Protein 2BZY (pdb70)

Organism: Homo sapiens (NCBI:txid9606)

Solvent-accessible surface area: 8363 Å² total

Foldseek 3Di:
DDDDDDPDDDDPDDDDPQAADDDVPFDWAFDADDPPAWTWTAGDPDIHIDGCVRDDDDDPPD/DDDDDDPDDDDPDDDDPQADDDDVPQDWDFDADDPVQWTWTDGDPDIHIDHPVSDDDDDPVD

B-factor: mean 57.35, std 14.41, range [32.55, 112.84]

InterPro domains:
  IPR000980 SH2 domain [PF00017] (14-88)
  IPR000980 SH2 domain [PS50001] (14-102)
  IPR000980 SH2 domain [SM00252] (12-94)
  IPR001452 SH3 domain [PF00018] (130-175)
  IPR001452 SH3 domain [PF07653] (239-293)
  IPR001452 SH3 domain [PR00452] (126-136)
  IPR001452 SH3 domain [PR00452] (140-155)
  IPR001452 SH3 domain [PR00452] (157-166)
  IPR001452 SH3 domain [PR00452] (169-181)
  IPR001452 SH3 domain [PS50002] (123-183)
  IPR001452 SH3 domain [PS50002] (235-296)
  IPR001452 SH3 domain [SM00326] (126-182)
  IPR001452 SH3 domain [SM00326] (238-295)
  IPR035457 CRK, N-terminal SH3 domain [cd11758] (126-180)
  IPR035458 CRK, C-terminal SH3 domain [cd11759] (237-293)
  IPR036028 SH3-like domain superfamily [SSF50044] (122-208)
  IPR036028 SH3-like domain superfamily [SSF50044] (222-300)
  IPR036860 SH2 domain superfamily [G3DSA:3.30.505.10] (1-113)
  IPR036860 SH2 domain superfamily [SSF55550] (12-178)
  IPR051184 Tyrosine-phosphorylated adapter molecule [PTHR19969] (7-301)

Structure (mmCIF, N/CA/C/O backbone):
data_2BZY
#
_entry.id   2BZY
#
_cell.length_a   71.317
_cell.length_b   71.317
_cell.length_c   146.428
_cell.angle_alpha   90.00
_cell.angle_beta   90.00
_cell.angle_gamma   120.00
#
_symmetry.space_group_name_H-M   'P 61 2 2'
#
loop_
_atom_site.group_PDB
_atom_site.id
_atom_site.type_symbol
_atom_site.label_atom_id
_atom_site.label_alt_id
_atom_site.label_comp_id
_atom_site.label_asym_id
_atom_site.label_entity_id
_atom_site.label_seq_id
_atom_site.pdbx_PDB_ins_code
_atom_site.Cartn_x
_atom_site.Cartn_y
_atom_site.Cartn_z
_atom_site.occupancy
_atom_site.B_iso_or_equiv
_atom_site.auth_seq_id
_atom_site.auth_comp_id
_atom_site.auth_asym_id
_atom_site.auth_atom_id
_atom_site.pdbx_PDB_model_num
ATOM 1 N N . PRO A 1 1 ? 39.171 40.801 4.525 1.00 72.39 1 PRO A N 1
ATOM 2 C CA . PRO A 1 1 ? 39.793 39.884 3.565 1.00 71.10 1 PRO A CA 1
ATOM 3 C C . PRO A 1 1 ? 39.409 40.086 2.117 1.00 67.85 1 PRO A C 1
ATOM 4 O O . PRO A 1 1 ? 40.239 39.929 1.229 1.00 70.65 1 PRO A O 1
ATOM 8 N N . VAL A 1 2 ? 38.167 40.450 1.853 1.00 64.36 2 VAL A N 1
ATOM 9 C CA . VAL A 1 2 ? 37.741 40.624 0.465 1.00 58.81 2 VAL A CA 1
ATOM 10 C C . VAL A 1 2 ? 36.834 41.811 0.244 1.00 56.80 2 VAL A C 1
ATOM 11 O O . VAL A 1 2 ? 36.542 42.560 1.147 1.00 58.12 2 VAL A O 1
ATOM 15 N N . PHE A 1 3 ? 36.424 41.989 -0.998 1.00 56.67 3 PHE A N 1
ATOM 16 C CA . PHE A 1 3 ? 35.496 43.035 -1.354 1.00 55.55 3 PHE A CA 1
ATOM 17 C C . PHE A 1 3 ? 34.319 42.271 -1.865 1.00 54.28 3 PHE A C 1
ATOM 18 O O . PHE A 1 3 ? 34.477 41.301 -2.606 1.00 54.34 3 PHE A O 1
ATOM 26 N N . ALA A 1 4 ? 33.130 42.669 -1.460 1.00 53.26 4 ALA A N 1
ATOM 27 C CA . ALA A 1 4 ? 31.954 41.977 -1.948 1.00 55.74 4 ALA A CA 1
ATOM 28 C C . ALA A 1 4 ? 30.956 43.040 -2.343 1.00 55.78 4 ALA A C 1
ATOM 29 O O . ALA A 1 4 ? 31.103 44.210 -1.971 1.00 57.49 4 ALA A O 1
ATOM 31 N N . LYS A 1 5 ? 29.958 42.650 -3.120 1.00 53.83 5 LYS A N 1
ATOM 32 C CA . LYS A 1 5 ? 28.985 43.626 -3.527 1.00 57.85 5 LYS A CA 1
ATOM 33 C C . LYS A 1 5 ? 27.675 43.187 -2.957 1.00 56.81 5 LYS A C 1
ATOM 34 O O . LYS A 1 5 ? 27.357 41.996 -2.958 1.00 53.58 5 LYS A O 1
ATOM 40 N N . ALA A 1 6 ? 26.922 44.149 -2.441 1.00 56.92 6 ALA A N 1
ATOM 41 C CA . ALA A 1 6 ? 25.619 43.845 -1.878 1.00 55.74 6 ALA A CA 1
ATOM 42 C C . ALA A 1 6 ? 24.727 43.321 -3.001 1.00 56.00 6 ALA A C 1
ATOM 43 O O . ALA A 1 6 ? 24.496 43.991 -4.008 1.00 55.39 6 ALA A O 1
ATOM 45 N N . ILE A 1 7 ? 24.241 42.107 -2.835 1.00 55.56 7 ILE A N 1
ATOM 46 C CA . ILE A 1 7 ? 23.372 41.541 -3.837 1.00 58.36 7 ILE A CA 1
ATOM 47 C C . ILE A 1 7 ? 21.946 41.572 -3.285 1.00 61.74 7 ILE A C 1
ATOM 48 O O . ILE A 1 7 ? 20.981 41.207 -3.964 1.00 66.11 7 ILE A O 1
ATOM 53 N N . GLN A 1 8 ? 21.814 42.016 -2.042 1.00 61.74 8 GLN A N 1
ATOM 54 C CA . GLN A 1 8 ? 20.496 42.124 -1.441 1.00 58.91 8 GLN A CA 1
ATOM 55 C C . GLN A 1 8 ? 20.373 43.176 -0.350 1.00 56.94 8 GLN A C 1
ATOM 56 O O . GLN A 1 8 ? 21.150 43.206 0.588 1.00 58.55 8 GLN A O 1
ATOM 62 N N . LYS A 1 9 ? 19.372 44.035 -0.478 1.00 56.26 9 LYS A N 1
ATOM 63 C CA . LYS A 1 9 ? 19.142 45.077 0.509 1.00 55.17 9 LYS A CA 1
ATOM 64 C C . LYS A 1 9 ? 19.019 44.475 1.895 1.00 53.37 9 LYS A C 1
ATOM 65 O O . LYS A 1 9 ? 18.501 43.365 2.081 1.00 50.32 9 LYS A O 1
ATOM 71 N N . ARG A 1 10 ? 19.501 45.199 2.886 1.00 51.16 10 ARG A N 1
ATOM 72 C CA . ARG A 1 10 ? 19.358 44.672 4.215 1.00 49.92 10 ARG A CA 1
ATOM 73 C C . ARG A 1 10 ? 19.193 45.847 5.144 1.00 49.52 10 ARG A C 1
ATOM 74 O O . ARG A 1 10 ? 19.972 46.813 5.106 1.00 47.25 10 ARG A O 1
ATOM 82 N N . VAL A 1 11 ? 18.109 45.762 5.916 1.00 48.85 11 VAL A N 1
ATOM 83 C CA . VAL A 1 11 ? 17.686 46.782 6.870 1.00 49.81 11 VAL A CA 1
ATOM 84 C C . VAL A 1 11 ? 17.941 46.399 8.334 1.00 47.17 11 VAL A C 1
ATOM 85 O O . VAL A 1 11 ? 17.615 45.301 8.759 1.00 49.12 11 VAL A O 1
ATOM 89 N N . PRO A 1 12 ? 18.512 47.320 9.127 1.00 47.89 12 PRO A N 1
ATOM 90 C CA . PRO A 1 12 ? 18.804 47.053 10.545 1.00 49.29 12 PRO A CA 1
ATOM 91 C C . PRO A 1 12 ? 17.590 46.961 11.465 1.00 49.37 12 PRO A C 1
ATOM 92 O O . PRO A 1 12 ? 17.721 47.124 12.673 1.00 52.02 12 PRO A O 1
ATOM 96 N N . CYS A 1 13 ? 16.418 46.695 10.893 1.00 48.37 13 CYS A N 1
ATOM 97 C CA . CYS A 1 13 ? 15.185 46.576 11.674 1.00 47.72 13 CYS A CA 1
ATOM 98 C C . CYS A 1 13 ? 14.651 45.147 11.647 1.00 45.24 13 CYS A C 1
ATOM 99 O O . CYS A 1 13 ? 14.308 44.626 10.596 1.00 45.88 13 CYS A O 1
ATOM 102 N N . ALA A 1 14 ? 14.564 44.519 12.803 1.00 44.56 14 ALA A N 1
ATOM 103 C CA . ALA A 1 14 ? 14.043 43.162 12.905 1.00 43.63 14 ALA A CA 1
ATOM 104 C C . ALA A 1 14 ? 12.575 43.162 13.373 1.00 45.07 14 ALA A C 1
ATOM 105 O O . ALA A 1 14 ? 12.198 43.909 14.262 1.00 47.79 14 ALA A O 1
ATOM 107 N N . TYR A 1 15 ? 11.763 42.292 12.801 1.00 44.00 15 TYR A N 1
ATOM 108 C CA . TYR A 1 15 ? 10.359 42.212 13.142 1.00 44.16 15 TYR A CA 1
ATOM 109 C C . TYR A 1 15 ? 9.981 41.062 14.091 1.00 47.35 15 TYR A C 1
ATOM 110 O O . TYR A 1 15 ? 10.287 39.900 13.848 1.00 43.75 15 TYR A O 1
ATOM 119 N N . ASP A 1 16 ? 9.292 41.411 15.175 1.00 48.32 16 ASP A N 1
ATOM 120 C CA . ASP A 1 16 ? 8.855 40.446 16.159 1.00 47.28 16 ASP A CA 1
ATOM 121 C C . ASP A 1 16 ? 7.417 40.075 15.890 1.00 50.83 16 ASP A C 1
ATOM 122 O O . ASP A 1 16 ? 6.502 40.783 16.284 1.00 49.42 16 ASP A O 1
ATOM 127 N N . LYS A 1 17 ? 7.215 38.953 15.221 1.00 53.09 17 LYS A N 1
ATOM 128 C CA . LYS A 1 17 ? 5.876 38.537 14.907 1.00 54.78 17 LYS A CA 1
ATOM 129 C C . LYS A 1 17 ? 5.037 38.200 16.140 1.00 54.67 17 LYS A C 1
ATOM 130 O O . LYS A 1 17 ? 3.827 38.067 16.018 1.00 58.89 17 LYS A O 1
ATOM 136 N N . THR A 1 18 ? 5.635 38.081 17.323 1.00 50.11 18 THR A N 1
ATOM 137 C CA . THR A 1 18 ? 4.825 37.771 18.501 1.00 50.19 18 THR A CA 1
ATOM 138 C C . THR A 1 18 ? 4.474 38.997 19.324 1.00 52.15 18 THR A C 1
ATOM 139 O O . THR A 1 18 ? 3.719 38.909 20.297 1.00 54.55 18 THR A O 1
ATOM 143 N N . ALA A 1 19 ? 5.012 40.146 18.965 1.00 48.22 19 ALA A N 1
ATOM 144 C CA . ALA A 1 19 ? 4.700 41.336 19.730 1.00 45.98 19 ALA A CA 1
ATOM 145 C C . ALA A 1 19 ? 3.403 41.983 19.307 1.00 44.37 19 ALA A C 1
ATOM 146 O O . ALA A 1 19 ? 3.165 42.159 18.133 1.00 46.64 19 ALA A O 1
ATOM 148 N N . LEU A 1 20 ? 2.573 42.337 20.288 1.00 46.77 20 LEU A N 1
ATOM 149 C CA . LEU A 1 20 ? 1.294 43.025 20.064 1.00 44.23 20 LEU A CA 1
ATOM 150 C C . LEU A 1 20 ? 1.557 44.516 19.841 1.00 43.85 20 LEU A C 1
ATOM 151 O O . LEU A 1 20 ? 2.136 45.171 20.709 1.00 42.80 20 LEU A O 1
ATOM 156 N N . ALA A 1 21 ? 1.136 45.036 18.685 1.00 45.61 21 ALA A N 1
ATOM 157 C CA . ALA A 1 21 ? 1.310 46.456 18.318 1.00 45.39 21 ALA A CA 1
ATOM 158 C C . ALA A 1 21 ? 0.293 47.301 19.052 1.00 47.27 21 ALA A C 1
ATOM 159 O O . ALA A 1 21 ? -0.898 46.987 19.046 1.00 50.78 21 ALA A O 1
ATOM 161 N N . LEU A 1 22 ? 0.749 48.391 19.655 1.00 46.25 22 LEU A N 1
ATOM 162 C CA . LEU A 1 22 ? -0.159 49.237 20.408 1.00 45.76 22 LEU A CA 1
ATOM 163 C C . LEU A 1 22 ? -0.192 50.677 19.992 1.00 45.21 22 LEU A C 1
ATOM 164 O O . LEU A 1 22 ? 0.836 51.279 19.765 1.00 46.37 22 LEU A O 1
ATOM 169 N N . GLU A 1 23 ? -1.383 51.231 19.894 1.00 46.34 23 GLU A N 1
ATOM 170 C CA . GLU A 1 23 ? -1.514 52.645 19.592 1.00 48.39 23 GLU A CA 1
ATOM 171 C C . GLU A 1 23 ? -2.064 53.287 20.878 1.00 48.99 23 GLU A C 1
ATOM 172 O O . GLU A 1 23 ? -2.867 52.677 21.586 1.00 48.44 23 GLU A O 1
ATOM 178 N N . VAL A 1 24 ? -1.626 54.497 21.202 1.00 47.42 24 VAL A N 1
ATOM 179 C CA . VAL A 1 24 ? -2.128 55.128 22.408 1.00 47.94 24 VAL A CA 1
ATOM 180 C C . VAL A 1 24 ? -3.657 55.240 22.376 1.00 49.55 24 VAL A C 1
ATOM 181 O O . VAL A 1 24 ? -4.242 55.790 21.439 1.00 48.52 24 VAL A O 1
ATOM 185 N N . GLY A 1 25 ? -4.303 54.694 23.400 1.00 49.09 25 GLY A N 1
ATOM 186 C CA . GLY A 1 25 ? -5.746 54.739 23.436 1.00 49.31 25 GLY A CA 1
ATOM 187 C C . GLY A 1 25 ? -6.381 53.412 23.088 1.00 51.24 25 GLY A C 1
ATOM 188 O O . GLY A 1 25 ? -7.521 53.178 23.447 1.00 53.72 25 GLY A O 1
ATOM 189 N N . ASP A 1 26 ? -5.661 52.553 22.368 1.00 50.33 26 ASP A N 1
ATOM 190 C CA . ASP A 1 26 ? -6.181 51.232 22.012 1.00 46.34 26 ASP A CA 1
ATOM 191 C C . ASP A 1 26 ? -6.699 50.565 23.288 1.00 46.49 26 ASP A C 1
ATOM 192 O O . ASP A 1 26 ? -6.101 50.708 24.356 1.00 46.70 26 ASP A O 1
ATOM 197 N N . ILE A 1 27 ? -7.847 49.894 23.196 1.00 46.75 27 ILE A N 1
ATOM 198 C CA . ILE A 1 27 ? -8.411 49.160 24.345 1.00 48.57 27 ILE A CA 1
ATOM 199 C C . ILE A 1 27 ? -7.840 47.733 24.315 1.00 44.04 27 ILE A C 1
ATOM 200 O O . ILE A 1 27 ? -8.007 47.013 23.341 1.00 42.20 27 ILE A O 1
ATOM 205 N N . VAL A 1 28 ? -7.196 47.316 25.387 1.00 44.97 28 VAL A N 1
ATOM 206 C CA . VAL A 1 28 ? -6.574 45.997 25.412 1.00 43.98 28 VAL A CA 1
ATOM 207 C C . VAL A 1 28 ? -7.197 44.936 26.298 1.00 47.28 28 VAL A C 1
ATOM 208 O O . VAL A 1 28 ? -7.309 45.098 27.511 1.00 49.38 28 VAL A O 1
ATOM 212 N N . LYS A 1 29 ? -7.560 43.818 25.692 1.00 46.74 29 LYS A N 1
ATOM 213 C CA . LYS A 1 29 ? -8.138 42.731 26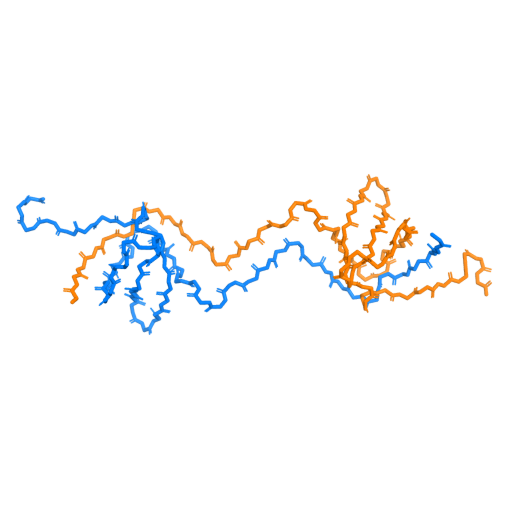.444 1.00 47.99 29 LYS A CA 1
ATOM 214 C C . LYS A 1 29 ? -6.937 41.954 26.911 1.00 45.68 29 LYS A C 1
ATOM 215 O O . LYS A 1 29 ? -6.357 41.203 26.142 1.00 41.63 29 LYS A O 1
ATOM 221 N N . VAL A 1 30 ? -6.514 42.167 28.149 1.00 44.66 30 VAL A N 1
ATOM 222 C CA . VAL A 1 30 ? -5.368 41.409 28.606 1.00 46.58 30 VAL A CA 1
ATOM 223 C C . VAL A 1 30 ? -5.877 40.091 29.143 1.00 48.90 30 VAL A C 1
ATOM 224 O O . VAL A 1 30 ? -6.678 40.001 30.069 1.00 50.84 30 VAL A O 1
ATOM 228 N N . THR A 1 31 ? -5.398 39.062 28.486 1.00 51.59 31 THR A N 1
ATOM 229 C CA . THR A 1 31 ? -5.813 37.722 28.739 1.00 54.23 31 THR A CA 1
ATOM 230 C C . THR A 1 31 ? -4.964 36.930 29.727 1.00 58.03 31 THR A C 1
ATOM 231 O O . THR A 1 31 ? -5.437 35.966 30.335 1.00 60.03 31 THR A O 1
ATOM 235 N N . ARG A 1 32 ? -3.714 37.338 29.896 1.00 62.19 32 ARG A N 1
ATOM 236 C CA . ARG A 1 32 ? -2.815 36.656 30.820 1.00 65.74 32 ARG A CA 1
ATOM 237 C C . ARG A 1 32 ? -1.704 37.627 31.207 1.00 65.94 32 ARG A C 1
ATOM 238 O O . ARG A 1 32 ? -1.274 38.426 30.387 1.00 67.38 32 ARG A O 1
ATOM 246 N N . MET A 1 33 ? -1.262 37.608 32.458 1.00 66.63 33 MET A N 1
ATOM 247 C CA . MET A 1 33 ? -0.180 38.513 32.831 1.00 71.22 33 MET A CA 1
ATOM 248 C C . MET A 1 33 ? 0.924 37.865 33.656 1.00 73.60 33 MET A C 1
ATOM 249 O O . MET A 1 33 ? 0.743 37.659 34.850 1.00 77.47 33 MET A O 1
ATOM 254 N N . ASN A 1 34 ? 2.065 37.547 33.034 1.00 74.30 34 ASN A N 1
ATOM 255 C CA . ASN A 1 34 ? 3.157 36.931 33.789 1.00 75.22 34 ASN A CA 1
ATOM 256 C C . ASN A 1 34 ? 3.864 37.955 34.621 1.00 73.95 34 ASN A C 1
ATOM 257 O O . ASN A 1 34 ? 3.989 39.122 34.236 1.00 68.03 34 ASN A O 1
ATOM 262 N N . ILE A 1 35 ? 4.336 37.478 35.768 1.00 77.41 35 ILE A N 1
ATOM 263 C CA . ILE A 1 35 ? 5.122 38.281 36.689 1.00 80.97 35 ILE A CA 1
ATOM 264 C C . ILE A 1 35 ? 6.521 38.128 36.073 1.00 81.54 35 ILE A C 1
ATOM 265 O O . ILE A 1 35 ? 7.549 38.347 36.721 1.00 81.35 35 ILE A O 1
ATOM 270 N N . ASN A 1 36 ? 6.504 37.732 34.797 1.00 82.79 36 ASN A N 1
ATOM 271 C CA . ASN A 1 36 ? 7.685 37.506 33.973 1.00 83.30 36 ASN A CA 1
ATOM 272 C C . ASN A 1 36 ? 7.663 38.419 32.742 1.00 82.56 36 ASN A C 1
ATOM 273 O O . ASN A 1 36 ? 7.487 37.974 31.603 1.00 82.07 36 ASN A O 1
ATOM 278 N N . GLY A 1 37 ? 7.808 39.710 33.018 1.00 81.05 37 GLY A N 1
ATOM 279 C CA . GLY A 1 37 ? 7.854 40.733 31.994 1.00 79.14 37 G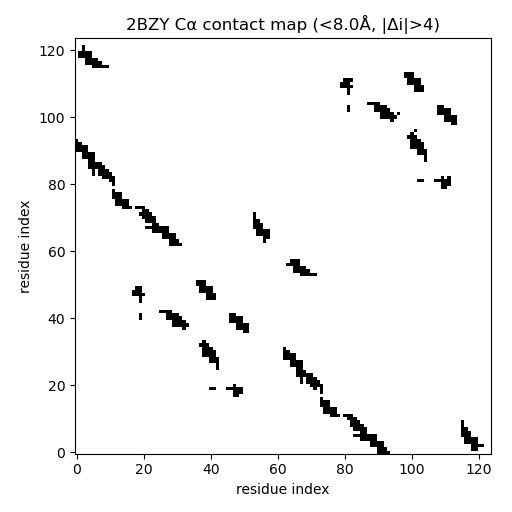LY A CA 1
ATOM 280 C C . GLY A 1 37 ? 6.693 41.038 31.066 1.00 78.21 37 GLY A C 1
ATOM 281 O O . GLY A 1 37 ? 6.029 42.093 31.190 1.00 77.16 37 GLY A O 1
ATOM 282 N N . GLN A 1 38 ? 6.451 40.138 30.115 1.00 72.34 38 GLN A N 1
ATOM 283 C CA . GLN A 1 38 ? 5.402 40.397 29.154 1.00 66.45 38 GLN A CA 1
ATOM 284 C C . GLN A 1 38 ? 4.038 39.799 29.433 1.00 62.68 38 GLN A C 1
ATOM 285 O O . GLN A 1 38 ? 3.901 38.690 29.925 1.00 61.22 38 GLN A O 1
ATOM 291 N N . TRP A 1 39 ? 3.028 40.595 29.121 1.00 57.66 39 TRP A N 1
ATOM 292 C CA . TRP A 1 39 ? 1.651 40.217 29.285 1.00 53.23 39 TRP A CA 1
ATOM 293 C C . TRP A 1 39 ? 1.114 39.897 27.901 1.00 53.05 39 TRP A C 1
ATOM 294 O O . TRP A 1 39 ? 1.625 40.358 26.883 1.00 52.31 39 TRP A O 1
ATOM 305 N N . GLU A 1 40 ? 0.054 39.114 27.891 1.00 50.87 40 GLU A N 1
ATOM 306 C CA . GLU A 1 40 ? -0.586 38.672 26.685 1.00 51.81 40 GLU A CA 1
ATOM 307 C C . GLU A 1 40 ? -1.956 39.312 26.608 1.00 50.39 40 GLU A C 1
ATOM 308 O O . GLU A 1 40 ? -2.703 39.295 27.571 1.00 49.84 40 GLU A O 1
ATOM 314 N N . GLY A 1 41 ? -2.271 39.915 25.473 1.00 49.52 41 GLY A N 1
ATOM 315 C CA . GLY A 1 41 ? -3.565 40.532 25.333 1.00 49.00 41 GLY A CA 1
ATOM 316 C C . GLY A 1 41 ? -3.903 40.651 23.875 1.00 50.74 41 GLY A C 1
ATOM 317 O O . GLY A 1 41 ? -3.196 40.124 23.027 1.00 49.69 41 GLY A O 1
ATOM 318 N N . GLU A 1 42 ? -5.009 41.313 23.575 1.00 54.88 42 GLU A N 1
ATOM 319 C CA . GLU A 1 42 ? -5.383 41.527 22.195 1.00 54.81 42 GLU A CA 1
ATOM 320 C C . GLU A 1 42 ? -6.198 42.784 22.025 1.00 54.00 42 GLU A C 1
ATOM 321 O O . GLU A 1 42 ? -6.890 43.216 22.929 1.00 52.32 42 GLU A O 1
ATOM 327 N N . VAL A 1 43 ? -6.065 43.391 20.859 1.00 56.54 43 VAL A N 1
ATOM 328 C CA . VAL A 1 43 ? -6.831 44.576 20.531 1.00 62.24 43 VAL A CA 1
ATOM 329 C C . VAL A 1 43 ? -7.497 44.210 19.209 1.00 61.76 43 VAL A C 1
ATOM 330 O O . VAL A 1 43 ? -6.834 43.889 18.235 1.00 58.88 43 VAL A O 1
ATOM 334 N N . ASN A 1 44 ? -8.826 44.202 19.215 1.00 67.26 44 ASN A N 1
ATOM 335 C CA . ASN A 1 44 ? -9.611 43.815 18.048 1.00 70.18 44 ASN A CA 1
ATOM 336 C C . ASN A 1 44 ? -9.360 42.356 17.751 1.00 69.64 44 ASN A C 1
ATOM 337 O O . ASN A 1 44 ? -9.544 41.496 18.610 1.00 72.78 44 ASN A O 1
ATOM 342 N N . GLY A 1 45 ? -8.909 42.048 16.553 1.00 65.15 45 GLY A N 1
ATOM 343 C CA . GLY A 1 45 ? -8.692 40.647 16.290 1.00 66.31 45 GLY A CA 1
ATOM 344 C C . GLY A 1 45 ? -7.298 40.147 16.583 1.00 65.13 45 GLY A C 1
ATOM 345 O O . GLY A 1 45 ? -7.076 38.941 16.717 1.00 64.11 45 GLY A O 1
ATOM 346 N N . ARG A 1 46 ? -6.357 41.074 16.709 1.00 62.81 46 ARG A N 1
ATOM 347 C CA . ARG A 1 46 ? -4.970 40.698 16.921 1.00 60.13 46 ARG A CA 1
ATOM 348 C C . ARG A 1 46 ? -4.517 40.499 18.349 1.00 59.31 46 ARG A C 1
ATOM 349 O O . ARG A 1 46 ? -4.734 41.350 19.205 1.00 59.81 46 ARG A O 1
ATOM 357 N N . LYS A 1 47 ? -3.886 39.350 18.582 1.00 58.22 47 LYS A N 1
ATOM 358 C CA . LYS A 1 47 ? -3.386 38.970 19.890 1.00 57.93 47 LYS A CA 1
ATOM 359 C C . LYS A 1 47 ? -1.874 39.077 19.813 1.00 52.33 47 LYS A C 1
ATOM 360 O O . LYS A 1 47 ? -1.342 39.138 18.724 1.00 48.98 47 LYS A O 1
ATOM 366 N N . GLY A 1 48 ? -1.198 39.106 20.965 1.00 48.45 48 GLY A N 1
ATOM 367 C CA . GLY A 1 48 ? 0.256 39.189 21.003 1.00 45.11 48 GLY A CA 1
ATOM 368 C C . GLY A 1 48 ? 0.837 39.398 22.397 1.00 48.44 48 GLY A C 1
ATOM 369 O O . GLY A 1 48 ? 0.120 39.324 23.401 1.00 45.83 48 GLY A O 1
ATOM 370 N N . LEU A 1 49 ? 2.144 39.649 22.468 1.00 47.37 49 LEU A N 1
ATOM 371 C CA . LEU A 1 49 ? 2.802 39.906 23.742 1.00 44.14 49 LEU A CA 1
ATOM 372 C C . LEU A 1 49 ? 3.115 41.375 23.876 1.00 44.05 49 LEU A C 1
ATOM 373 O O . LEU A 1 49 ? 3.303 42.065 22.882 1.00 46.94 49 LEU A O 1
ATOM 378 N N . PHE A 1 50 ? 3.180 41.857 25.109 1.00 42.81 50 PHE A N 1
ATOM 379 C CA . PHE A 1 50 ? 3.506 43.259 25.346 1.00 44.47 50 PHE A CA 1
ATOM 380 C C . PHE A 1 50 ? 3.988 43.541 26.765 1.00 44.96 50 PHE A C 1
ATOM 381 O O . PHE A 1 50 ? 3.781 42.750 27.672 1.00 43.96 50 PHE A O 1
ATOM 389 N N . PRO A 1 51 ? 4.675 44.674 26.957 1.00 45.95 51 PRO A N 1
ATOM 390 C CA . PRO A 1 51 ? 5.210 45.116 28.250 1.00 43.62 51 PRO A CA 1
ATOM 391 C C . PRO A 1 51 ? 4.089 45.790 29.022 1.00 43.53 51 PRO A C 1
ATOM 392 O O . PRO A 1 51 ? 3.452 46.714 28.506 1.00 41.55 51 PRO A O 1
ATOM 396 N N . PHE A 1 52 ? 3.863 45.364 30.260 1.00 44.66 52 PHE A N 1
ATOM 397 C CA . PHE A 1 52 ? 2.783 45.964 31.031 1.00 46.91 52 PHE A CA 1
ATOM 398 C C . PHE A 1 52 ? 2.898 47.465 31.159 1.00 45.98 52 PHE A C 1
ATOM 399 O O . PHE A 1 52 ? 1.893 48.156 31.268 1.00 47.63 52 PHE A O 1
ATOM 407 N N . THR A 1 53 ? 4.122 47.962 31.124 1.00 44.44 53 THR A N 1
ATOM 408 C CA . THR A 1 53 ? 4.366 49.384 31.251 1.00 43.25 53 THR A CA 1
ATOM 409 C C . THR A 1 53 ? 3.657 50.222 30.201 1.00 46.98 53 THR A C 1
ATOM 410 O O . THR A 1 53 ? 3.585 51.452 30.325 1.00 48.76 53 THR A O 1
ATOM 414 N N . HIS A 1 54 ? 3.118 49.584 29.171 1.00 46.29 54 HIS A N 1
ATOM 415 C CA . HIS A 1 54 ? 2.466 50.361 28.139 1.00 48.50 54 HIS A CA 1
ATOM 416 C C . HIS A 1 54 ? 0.980 50.465 28.253 1.00 49.11 54 HIS A C 1
ATOM 417 O O . HIS A 1 54 ? 0.324 51.032 27.375 1.00 48.29 54 HIS A O 1
ATOM 424 N N . VAL A 1 55 ? 0.447 49.928 29.340 1.00 49.57 55 VAL A N 1
ATOM 425 C CA . VAL A 1 55 ? -0.987 49.956 29.560 1.00 50.52 55 VAL A CA 1
ATOM 426 C C . VAL A 1 55 ? -1.388 50.297 30.990 1.00 50.31 55 VAL A C 1
ATOM 427 O O . VAL A 1 55 ? -0.630 50.109 31.935 1.00 47.99 55 VAL A O 1
ATOM 431 N N . LYS A 1 56 ? -2.600 50.800 31.140 1.00 49.69 56 LYS A N 1
ATOM 432 C CA . LYS A 1 56 ? -3.112 51.085 32.460 1.00 51.86 56 LYS A CA 1
ATOM 433 C C . LYS A 1 56 ? -4.392 50.292 32.583 1.00 49.70 56 LYS A C 1
ATOM 434 O O . LYS A 1 56 ? -5.316 50.503 31.815 1.00 48.51 56 LYS A O 1
ATOM 440 N N . ILE A 1 57 ? -4.429 49.358 33.524 1.00 47.35 57 ILE A N 1
ATOM 441 C CA . ILE A 1 57 ? -5.613 48.543 33.752 1.00 47.17 57 ILE A CA 1
ATOM 442 C C . ILE A 1 57 ? -6.699 49.465 34.303 1.00 44.13 57 ILE A C 1
ATOM 443 O O . ILE A 1 57 ? -6.447 50.236 35.210 1.00 45.02 57 ILE A O 1
ATOM 448 N N . PHE A 1 58 ? -7.901 49.416 33.749 1.00 44.69 58 PHE A N 1
ATOM 449 C CA . PHE A 1 58 ? -8.953 50.276 34.258 1.00 43.94 58 PHE A CA 1
ATOM 450 C C . PHE A 1 58 ? -9.294 49.919 35.679 1.00 46.37 58 PHE A C 1
ATOM 451 O O . PHE A 1 58 ? -9.342 48.747 36.057 1.00 45.58 58 PHE A O 1
ATOM 459 N N . ASP A 1 59 ? -9.543 50.958 36.459 1.00 49.27 59 ASP A N 1
ATOM 460 C CA . ASP A 1 59 ? -9.883 50.828 37.862 1.00 51.18 59 ASP A CA 1
ATOM 461 C C . ASP A 1 59 ? -11.358 51.212 38.083 1.00 53.99 59 ASP A C 1
ATOM 462 O O . ASP A 1 59 ? -11.744 52.374 37.937 1.00 54.06 59 ASP A O 1
ATOM 467 N N . PRO A 1 60 ? -12.204 50.227 38.417 1.00 57.07 60 PRO A N 1
ATOM 468 C CA . PRO A 1 60 ? -13.627 50.466 38.669 1.00 60.88 60 PRO A CA 1
ATOM 469 C C . PRO A 1 60 ? -13.792 51.696 39.568 1.00 66.33 60 PRO A C 1
ATOM 470 O O . PRO A 1 60 ? -14.763 52.445 39.456 1.00 66.03 60 PRO A O 1
ATOM 474 N N . GLN A 1 61 ? -12.828 51.887 40.465 1.00 69.87 61 GLN A N 1
ATOM 475 C CA . GLN A 1 61 ? -12.823 53.027 41.372 1.00 75.51 61 GLN A CA 1
ATOM 476 C C . GLN A 1 61 ? -12.201 54.263 40.741 1.00 80.89 61 GLN A C 1
ATOM 477 O O . GLN A 1 61 ? -11.048 54.587 41.024 1.00 81.37 61 GLN A O 1
ATOM 483 N N . ASN A 1 62 ? -12.944 54.939 39.865 1.00 86.46 62 ASN A N 1
ATOM 484 C CA . ASN A 1 62 ? -12.453 56.176 39.257 1.00 90.43 62 ASN A CA 1
ATOM 485 C C . ASN A 1 62 ? -11.476 55.937 38.118 1.00 92.29 62 ASN A C 1
ATOM 486 O O . ASN A 1 62 ? -11.787 56.357 36.982 1.00 94.00 62 ASN A O 1
ATOM 491 N N . PRO A 1 63 ? -10.406 55.354 38.392 1.00 92.25 63 PRO A N 1
ATOM 492 N N . PRO B 1 1 ? -9.302 37.334 32.375 1.00 60.65 1 PRO B N 1
ATOM 493 C CA . PRO B 1 1 ? -9.250 38.542 31.518 1.00 59.71 1 PRO B CA 1
ATOM 494 C C . PRO B 1 1 ? -9.538 39.816 32.269 1.00 58.08 1 PRO B C 1
ATOM 495 O O . PRO B 1 1 ? -10.334 39.837 33.197 1.00 59.60 1 PRO B O 1
ATOM 499 N N . VAL B 1 2 ? -8.871 40.883 31.848 1.00 54.89 2 VAL B N 1
ATOM 500 C CA . VAL B 1 2 ? -9.033 42.187 32.446 1.00 48.37 2 VAL B CA 1
ATOM 501 C C . VAL B 1 2 ? -8.778 43.164 31.288 1.00 47.84 2 VAL B C 1
ATOM 502 O O . VAL B 1 2 ? -8.203 42.779 30.269 1.00 45.89 2 VAL B O 1
ATOM 506 N N . PHE B 1 3 ? -9.243 44.403 31.404 1.00 47.70 3 PHE B N 1
ATOM 507 C CA . PHE B 1 3 ? -9.045 45.364 30.327 1.00 43.62 3 PHE B CA 1
ATOM 508 C C . PHE B 1 3 ? -8.230 46.566 30.751 1.00 44.40 3 PHE B C 1
ATOM 509 O O . PHE B 1 3 ? -8.291 47.006 31.901 1.00 46.63 3 PHE B O 1
ATOM 517 N N . ALA B 1 4 ? -7.477 47.093 29.792 1.00 44.59 4 ALA B N 1
ATOM 518 C CA . ALA B 1 4 ? -6.603 48.225 30.010 1.00 44.61 4 ALA B CA 1
ATOM 519 C C . ALA B 1 4 ? -6.542 49.125 28.783 1.00 43.79 4 ALA B C 1
ATOM 520 O O . ALA B 1 4 ? -7.000 48.754 27.704 1.00 41.33 4 ALA B O 1
ATOM 522 N N . LYS B 1 5 ? -5.994 50.321 28.968 1.00 50.60 5 LYS B N 1
ATOM 523 C CA . LYS B 1 5 ? -5.862 51.317 27.906 1.00 52.02 5 LYS B CA 1
ATOM 524 C C . LYS B 1 5 ? -4.393 51.399 27.555 1.00 52.08 5 LYS B C 1
ATOM 525 O O . LYS B 1 5 ? -3.531 51.277 28.423 1.00 51.60 5 LYS B O 1
ATOM 531 N N . ALA B 1 6 ? -4.104 51.597 26.278 1.00 53.07 6 ALA B N 1
ATOM 532 C CA . ALA B 1 6 ? -2.718 51.708 25.847 1.00 52.47 6 ALA B CA 1
ATOM 533 C C . ALA B 1 6 ? -2.310 53.125 26.114 1.00 52.66 6 ALA B C 1
ATOM 534 O O . ALA B 1 6 ? -2.884 54.051 25.549 1.00 53.11 6 ALA B O 1
ATOM 536 N N . ILE B 1 7 ? -1.325 53.288 26.988 1.00 54.18 7 ILE B N 1
ATOM 537 C CA . ILE B 1 7 ? -0.828 54.604 27.335 1.00 57.18 7 ILE B CA 1
ATOM 538 C C . ILE B 1 7 ? 0.376 54.972 26.488 1.00 59.44 7 ILE B C 1
ATOM 539 O O . ILE B 1 7 ? 0.598 56.130 26.197 1.00 65.49 7 ILE B O 1
ATOM 544 N N . GLN B 1 8 ? 1.149 53.988 26.062 1.00 59.17 8 GLN B N 1
ATOM 545 C CA . GLN B 1 8 ? 2.293 54.282 25.212 1.00 59.24 8 GLN B CA 1
ATOM 546 C C . GLN B 1 8 ? 2.286 53.442 23.935 1.00 57.48 8 GLN B C 1
ATOM 547 O O . GLN B 1 8 ? 1.931 52.269 23.960 1.00 56.24 8 GLN B O 1
ATOM 553 N N . LYS B 1 9 ? 2.678 54.051 22.825 1.00 55.10 9 LYS B N 1
ATOM 554 C CA . LYS B 1 9 ? 2.730 53.357 21.555 1.00 51.28 9 LYS B CA 1
ATOM 555 C C . LYS B 1 9 ? 3.782 52.265 21.604 1.00 50.22 9 LYS B C 1
ATOM 556 O O . LYS B 1 9 ? 4.747 52.343 22.343 1.00 46.26 9 LYS B O 1
ATOM 562 N N . ARG B 1 10 ? 3.586 51.236 20.804 1.00 51.48 10 ARG B N 1
ATOM 563 C CA . ARG B 1 10 ? 4.530 50.137 20.769 1.00 50.94 10 ARG B CA 1
ATOM 564 C C . ARG B 1 10 ? 4.594 49.471 19.383 1.00 48.79 10 ARG B C 1
ATOM 565 O O . ARG B 1 10 ? 3.627 48.880 18.903 1.00 46.15 10 ARG B O 1
ATOM 573 N N . VAL B 1 11 ? 5.762 49.606 18.760 1.00 49.57 11 VAL B N 1
ATOM 574 C CA . VAL B 1 11 ? 6.056 49.097 17.419 1.00 49.86 11 VAL B CA 1
ATOM 575 C C . VAL B 1 11 ? 6.765 47.754 17.491 1.00 47.63 11 VAL B C 1
ATOM 576 O O . VAL B 1 11 ? 7.698 47.585 18.253 1.00 48.59 11 VAL B O 1
ATOM 580 N N . PRO B 1 12 ? 6.317 46.773 16.708 1.00 46.84 12 PRO B N 1
ATOM 581 C CA . PRO B 1 12 ? 6.942 45.442 16.710 1.00 46.73 12 PRO B CA 1
ATOM 582 C C . PRO B 1 12 ? 8.242 45.365 15.861 1.00 49.52 12 PRO B C 1
ATOM 583 O O . PRO B 1 12 ? 8.560 44.325 15.273 1.00 50.92 12 PRO B O 1
ATOM 587 N N . CYS B 1 13 ? 8.968 46.477 15.794 1.00 47.19 13 CYS B N 1
ATOM 588 C CA . CYS B 1 13 ? 10.209 46.551 15.066 1.00 46.20 13 CYS B CA 1
ATOM 589 C C . CYS B 1 13 ? 11.322 46.874 16.045 1.00 47.62 13 CYS B C 1
ATOM 590 O O . CYS B 1 13 ? 11.141 47.686 16.937 1.00 45.90 13 CYS B O 1
ATOM 593 N N . ALA B 1 14 ? 12.471 46.227 15.873 1.00 48.73 14 ALA B N 1
ATOM 594 C CA . ALA B 1 14 ? 13.632 46.440 16.723 1.00 43.88 14 ALA B CA 1
ATOM 595 C C . ALA B 1 14 ? 14.794 46.937 15.872 1.00 45.46 14 ALA B C 1
ATOM 596 O O . ALA B 1 14 ? 14.959 46.526 14.731 1.00 51.62 14 ALA B O 1
ATOM 598 N N . TYR B 1 15 ? 15.593 47.830 16.427 1.00 44.67 15 TYR B N 1
ATOM 599 C CA . TYR B 1 15 ? 16.720 48.374 15.710 1.00 45.83 15 TYR B CA 1
ATOM 600 C C . TYR B 1 15 ? 17.988 47.741 16.244 1.00 49.86 15 TYR B C 1
ATOM 601 O O . TYR B 1 15 ? 18.160 47.591 17.457 1.00 47.84 15 TYR B O 1
ATOM 610 N N . ASP B 1 16 ? 18.874 47.366 15.332 1.00 51.17 16 ASP B N 1
ATOM 611 C CA . ASP B 1 16 ? 20.127 46.743 15.700 1.00 50.03 16 ASP B CA 1
ATOM 612 C C . ASP B 1 16 ? 21.226 47.742 15.388 1.00 50.85 16 ASP B C 1
ATOM 613 O O . ASP B 1 16 ? 21.608 47.945 14.235 1.00 50.68 16 ASP B O 1
ATOM 618 N N . 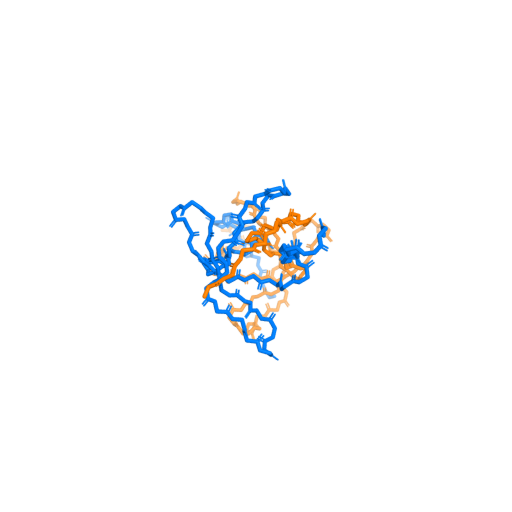LYS B 1 17 ? 21.728 48.376 16.432 1.00 52.59 17 LYS B N 1
ATOM 619 C CA . LYS B 1 17 ? 22.779 49.360 16.260 1.00 56.09 17 LYS B CA 1
ATOM 620 C C . LYS B 1 17 ? 24.026 48.775 15.640 1.00 55.17 17 LYS B C 1
ATOM 621 O O . LYS B 1 17 ? 24.788 49.496 15.005 1.00 53.71 17 LYS B O 1
ATOM 627 N N . THR B 1 18 ? 24.225 47.471 15.804 1.00 52.91 18 THR B N 1
ATOM 628 C CA . THR B 1 18 ? 25.412 46.841 15.263 1.00 50.64 18 THR B CA 1
ATOM 629 C C . THR B 1 18 ? 25.294 46.416 13.820 1.00 50.18 18 THR B C 1
ATOM 630 O O . THR B 1 18 ? 26.302 46.171 13.179 1.00 49.75 18 THR B O 1
ATOM 634 N N . ALA B 1 19 ? 24.075 46.340 13.299 1.00 48.59 19 ALA B N 1
ATOM 635 C CA . ALA B 1 19 ? 23.887 45.890 11.918 1.00 47.20 19 ALA B CA 1
ATOM 636 C C . ALA B 1 19 ? 24.224 46.901 10.825 1.00 47.44 19 ALA B C 1
ATOM 637 O O . ALA B 1 19 ? 23.721 48.011 10.848 1.00 50.79 19 ALA B O 1
ATOM 639 N N . LEU B 1 20 ? 25.072 46.516 9.877 1.00 47.24 20 LEU B N 1
ATOM 640 C CA . LEU B 1 20 ? 25.411 47.376 8.748 1.00 44.48 20 LEU B CA 1
ATOM 641 C C . LEU B 1 20 ? 24.257 47.306 7.752 1.00 46.14 20 LEU B C 1
ATOM 642 O O . LEU B 1 20 ? 23.785 46.204 7.400 1.00 45.56 20 LEU B O 1
ATOM 647 N N . ALA B 1 21 ? 23.800 48.464 7.286 1.00 47.24 21 ALA B N 1
ATOM 648 C CA . ALA B 1 21 ? 22.683 48.492 6.336 1.00 48.73 21 ALA B CA 1
ATOM 649 C C . ALA B 1 21 ? 23.175 48.352 4.904 1.00 49.06 21 ALA B C 1
ATOM 650 O O . ALA B 1 21 ? 24.260 48.823 4.556 1.00 52.66 21 ALA B O 1
ATOM 652 N N . LEU B 1 22 ? 22.377 47.728 4.054 1.00 47.28 22 LEU B N 1
ATOM 653 C CA . LEU B 1 22 ? 22.842 47.553 2.702 1.00 47.47 22 LEU B CA 1
ATOM 654 C C . LEU B 1 22 ? 21.845 47.841 1.612 1.00 49.22 22 LEU B C 1
ATOM 655 O O . LEU B 1 22 ? 20.667 47.505 1.713 1.00 49.71 22 LEU B O 1
ATOM 660 N N . GLU B 1 23 ? 22.356 48.448 0.549 1.00 51.43 23 GLU B N 1
ATOM 661 C CA . GLU B 1 23 ? 21.577 48.741 -0.649 1.00 51.59 23 GLU B CA 1
ATOM 662 C C . GLU B 1 23 ? 22.200 47.863 -1.723 1.00 48.02 23 GLU B C 1
ATOM 663 O O . GLU B 1 23 ? 23.418 47.763 -1.796 1.00 46.67 23 GLU B O 1
ATOM 669 N N . VAL B 1 24 ? 21.383 47.204 -2.531 1.00 47.92 24 VAL B N 1
ATOM 670 C CA . VAL B 1 24 ? 21.921 46.355 -3.580 1.00 47.45 24 VAL B CA 1
ATOM 671 C C . VAL B 1 24 ? 22.928 47.124 -4.426 1.00 50.11 24 VAL B C 1
ATOM 672 O O . VAL B 1 24 ? 22.599 48.171 -4.988 1.00 54.08 24 VAL B O 1
ATOM 676 N N . GLY B 1 25 ? 24.149 46.604 -4.522 1.00 49.02 25 GLY B N 1
ATOM 677 C CA . GLY B 1 25 ? 25.175 47.286 -5.283 1.00 48.27 25 GLY B CA 1
ATOM 678 C C . GLY B 1 25 ? 26.188 47.975 -4.386 1.00 51.57 25 GLY B C 1
ATOM 679 O O . GLY B 1 25 ? 27.311 48.273 -4.821 1.00 54.76 25 GLY B O 1
ATOM 680 N N . ASP B 1 26 ? 25.818 48.264 -3.142 1.00 49.22 26 ASP B N 1
ATOM 681 C CA . ASP B 1 26 ? 26.780 48.894 -2.258 1.00 49.20 26 ASP B CA 1
ATOM 682 C C . ASP B 1 26 ? 28.058 48.001 -2.295 1.00 51.84 26 ASP B C 1
ATOM 683 O O . ASP B 1 26 ? 27.957 46.762 -2.316 1.00 52.86 26 ASP B O 1
ATOM 688 N N . ILE B 1 27 ? 29.241 48.624 -2.362 1.00 51.01 27 ILE B N 1
ATOM 689 C CA . ILE B 1 27 ? 30.524 47.894 -2.367 1.00 48.15 27 ILE B CA 1
ATOM 690 C C . ILE B 1 27 ? 31.007 47.697 -0.941 1.00 46.55 27 ILE B C 1
ATOM 691 O O . ILE B 1 27 ? 31.229 48.661 -0.218 1.00 50.55 27 ILE B O 1
ATOM 696 N N . VAL B 1 28 ? 31.223 46.455 -0.535 1.00 48.36 28 VAL B N 1
ATOM 697 C CA . VAL B 1 28 ? 31.652 46.224 0.833 1.00 47.16 28 VAL B CA 1
ATOM 698 C C . VAL B 1 28 ? 33.038 45.710 1.028 1.00 48.41 28 VAL B C 1
ATOM 699 O O . VAL B 1 28 ? 33.417 44.696 0.462 1.00 49.03 28 VAL B O 1
ATOM 703 N N . LYS B 1 29 ? 33.769 46.402 1.882 1.00 48.40 29 LYS B N 1
ATOM 704 C CA . LYS B 1 29 ? 35.117 46.012 2.249 1.00 48.66 29 LYS B CA 1
ATOM 705 C C . LYS B 1 29 ? 34.900 45.111 3.469 1.00 47.16 29 LYS B C 1
ATOM 706 O O . LYS B 1 29 ? 34.839 45.585 4.596 1.00 46.76 29 LYS B O 1
ATOM 712 N N . VAL B 1 30 ? 34.731 43.813 3.243 1.00 45.85 30 VAL B N 1
ATOM 713 C CA . VAL B 1 30 ? 34.517 42.917 4.356 1.00 45.39 30 VAL B CA 1
ATOM 714 C C . VAL B 1 30 ? 35.775 42.833 5.175 1.00 48.78 30 VAL B C 1
ATOM 715 O O . VAL B 1 30 ? 36.862 42.571 4.703 1.00 53.83 30 VAL B O 1
ATOM 719 N N . THR B 1 31 ? 35.566 43.038 6.450 1.00 51.12 31 THR B N 1
ATOM 720 C CA . THR B 1 31 ? 36.604 43.141 7.424 1.00 49.13 31 THR B CA 1
ATOM 721 C C . THR B 1 31 ? 36.874 41.963 8.361 1.00 51.70 31 THR B C 1
ATOM 722 O O . THR B 1 31 ? 37.980 41.820 8.8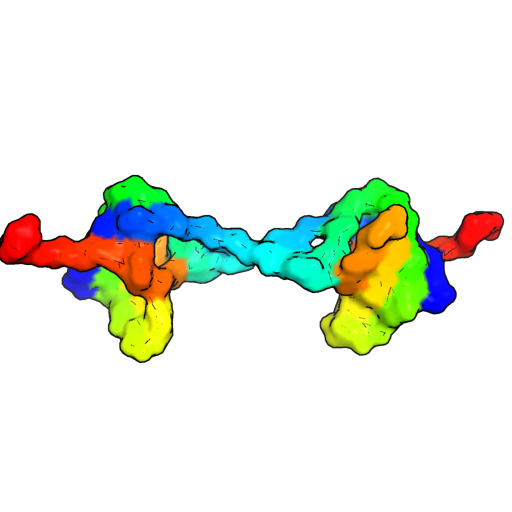76 1.00 51.62 31 THR B O 1
ATOM 726 N N . ARG B 1 32 ? 35.865 41.138 8.601 1.00 50.48 32 ARG B N 1
ATOM 727 C CA . ARG B 1 32 ? 36.029 39.998 9.474 1.00 50.69 32 ARG B CA 1
ATOM 728 C C . 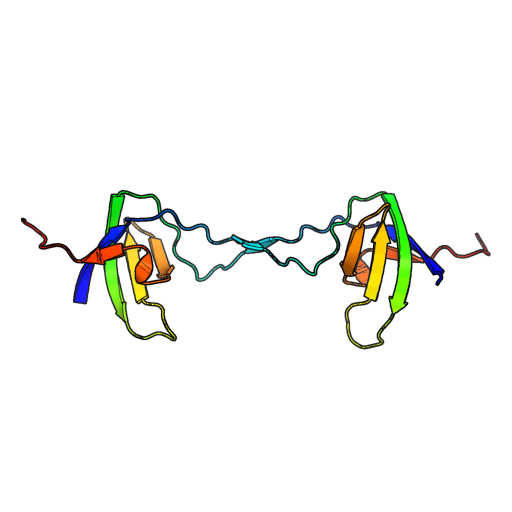ARG B 1 32 ? 34.957 39.034 9.102 1.00 50.18 32 ARG B C 1
ATOM 729 O O . ARG B 1 32 ? 33.952 39.435 8.542 1.00 52.32 32 ARG B O 1
ATOM 737 N N . MET B 1 33 ? 35.162 37.760 9.406 1.00 50.51 33 MET B N 1
ATOM 738 C CA . MET B 1 33 ? 34.177 36.748 9.053 1.00 50.02 33 MET B CA 1
ATOM 739 C C . MET B 1 33 ? 33.961 35.785 10.192 1.00 51.37 33 MET B C 1
ATOM 740 O O . MET B 1 33 ? 34.733 35.750 11.136 1.00 52.10 33 MET B O 1
ATOM 745 N N . ASN B 1 34 ? 32.902 34.996 10.076 1.00 54.65 34 ASN B N 1
ATOM 746 C CA . ASN B 1 34 ? 32.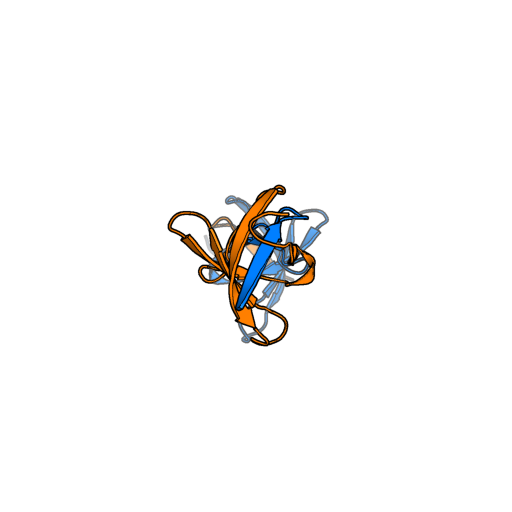554 33.991 11.063 1.00 54.94 34 ASN B CA 1
ATOM 747 C C . ASN B 1 34 ? 32.215 34.587 12.406 1.00 56.14 34 ASN B C 1
ATOM 748 O O . ASN B 1 34 ? 32.702 34.130 13.433 1.00 58.15 34 ASN B O 1
ATOM 753 N N . ILE B 1 35 ? 31.408 35.636 12.402 1.00 57.28 35 ILE B N 1
ATOM 754 C CA . ILE B 1 35 ? 30.999 36.229 13.661 1.00 54.30 35 ILE B CA 1
ATOM 755 C C . ILE B 1 35 ? 29.586 35.715 13.838 1.00 56.32 35 ILE B C 1
ATOM 756 O O . ILE B 1 35 ? 28.620 36.431 13.694 1.00 52.41 35 ILE B O 1
ATOM 761 N N . ASN B 1 36 ? 29.482 34.424 14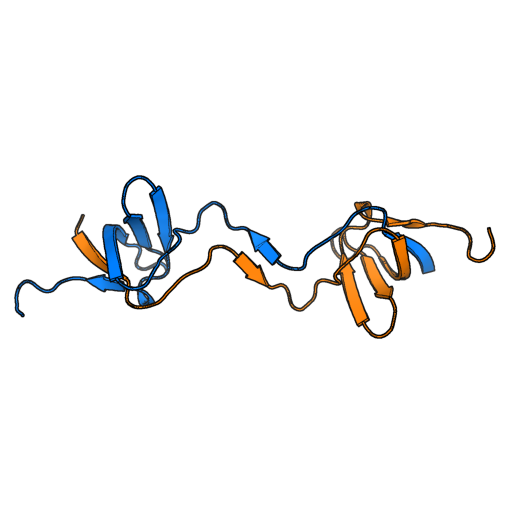.107 1.00 62.89 36 ASN B N 1
ATOM 762 C CA . ASN B 1 36 ? 28.184 33.814 14.284 1.00 67.54 36 ASN B CA 1
ATOM 763 C C . ASN B 1 36 ? 27.298 33.925 13.040 1.00 66.82 36 ASN B C 1
ATOM 764 O O . ASN B 1 36 ? 26.120 34.286 13.125 1.00 66.38 36 ASN B O 1
ATOM 769 N N . GLY B 1 37 ? 27.878 33.614 11.884 1.00 66.40 37 GLY B N 1
ATOM 770 C CA . GLY B 1 37 ? 27.122 33.640 10.642 1.00 63.81 37 GLY B CA 1
ATOM 771 C C . GLY B 1 37 ? 27.121 34.988 9.978 1.00 64.05 37 GLY B C 1
ATOM 772 O O . GLY B 1 37 ? 26.433 35.213 8.971 1.00 63.15 37 GLY B O 1
ATOM 773 N N . GLN B 1 38 ? 27.898 35.900 10.544 1.00 60.09 38 GLN B N 1
ATOM 774 C CA . GLN B 1 38 ? 27.945 37.211 9.977 1.00 55.58 38 GLN B CA 1
ATOM 775 C C . GLN B 1 38 ? 29.328 37.599 9.665 1.00 53.39 38 GLN B C 1
ATOM 776 O O . GLN B 1 38 ? 30.277 36.966 10.109 1.00 56.65 38 GLN B O 1
ATOM 782 N N . TRP B 1 39 ? 29.429 38.649 8.870 1.00 53.14 39 TRP B N 1
ATOM 783 C CA . TRP B 1 39 ? 30.704 39.195 8.480 1.00 51.26 39 TRP B CA 1
ATOM 784 C C . TRP B 1 39 ? 30.594 40.611 8.906 1.00 51.92 39 TRP B C 1
ATOM 785 O O . TRP B 1 39 ? 29.493 41.153 8.971 1.00 52.55 39 TRP B O 1
ATOM 796 N N . GLU B 1 40 ? 31.738 41.194 9.213 1.00 50.57 40 GLU B N 1
ATOM 797 C CA . GLU B 1 40 ? 31.813 42.581 9.591 1.00 51.44 40 GLU B CA 1
ATOM 798 C C . GLU B 1 40 ? 32.364 43.246 8.341 1.00 51.64 40 GLU B C 1
ATOM 799 O O . GLU B 1 40 ? 33.224 42.688 7.664 1.00 51.87 40 GLU B O 1
ATOM 805 N N . GLY B 1 41 ? 31.853 44.416 7.999 1.00 50.34 41 GLY B N 1
ATOM 806 C CA . GLY B 1 41 ? 32.376 45.068 6.820 1.00 51.35 41 GLY B CA 1
ATOM 807 C C . GLY B 1 41 ? 32.093 46.545 6.817 1.00 53.28 41 GLY B C 1
ATOM 808 O O . GLY B 1 41 ? 31.501 47.082 7.750 1.00 53.82 41 GLY B O 1
ATOM 809 N N . GLU B 1 42 ? 32.529 47.220 5.771 1.00 55.35 42 GLU B N 1
ATOM 810 C CA . GLU B 1 42 ? 32.246 48.622 5.697 1.00 57.93 42 GLU B CA 1
ATOM 811 C C . GLU B 1 42 ? 32.075 49.129 4.283 1.00 57.98 42 GLU B C 1
ATOM 812 O O . GLU B 1 42 ? 32.614 48.585 3.322 1.00 55.25 42 GLU B O 1
ATOM 818 N N . VAL B 1 43 ? 31.251 50.155 4.168 1.00 60.19 43 VAL B N 1
ATOM 819 C CA . VAL B 1 43 ? 30.952 50.779 2.895 1.00 61.65 43 VAL B CA 1
ATOM 820 C C . VAL B 1 43 ? 30.893 52.239 3.266 1.00 63.93 43 VAL B C 1
ATOM 821 O O . VAL B 1 43 ? 30.242 52.604 4.254 1.00 64.45 43 VAL B O 1
ATOM 825 N N . ASN B 1 44 ? 31.605 53.068 2.507 1.00 67.39 44 ASN B N 1
ATOM 826 C CA . ASN B 1 44 ? 31.650 54.495 2.810 1.00 72.40 44 ASN B CA 1
ATOM 827 C C . ASN B 1 44 ? 32.209 54.637 4.226 1.00 71.63 44 ASN B C 1
ATOM 828 O O . ASN B 1 44 ? 33.152 53.926 4.592 1.00 74.32 44 ASN B O 1
ATOM 833 N N . GLY B 1 45 ? 31.638 55.514 5.039 1.00 67.77 45 GLY B N 1
ATOM 834 C CA . GLY B 1 45 ? 32.195 55.660 6.370 1.00 67.60 45 GLY B CA 1
ATOM 835 C C . GLY B 1 45 ? 31.586 54.775 7.435 1.00 67.83 45 GLY B C 1
ATOM 836 O O . GLY B 1 45 ? 32.003 54.805 8.609 1.00 66.96 45 GLY B O 1
ATOM 837 N N . ARG B 1 46 ? 30.602 53.974 7.041 1.00 64.62 46 ARG B N 1
ATOM 838 C CA . ARG B 1 46 ? 29.942 53.129 8.019 1.00 62.50 46 ARG B CA 1
ATOM 839 C C . ARG B 1 46 ? 30.395 51.680 7.993 1.00 60.67 46 ARG B C 1
ATOM 840 O O . ARG B 1 46 ? 30.758 51.158 6.944 1.00 60.00 46 ARG B O 1
ATOM 848 N N . LYS B 1 47 ? 30.387 51.067 9.175 1.00 60.26 47 LYS B N 1
ATOM 849 C CA . LYS B 1 47 ? 30.773 49.676 9.378 1.00 59.70 47 LYS B CA 1
ATOM 850 C C . LYS B 1 47 ? 29.779 48.982 10.308 1.00 55.26 47 LYS B C 1
ATOM 851 O O . LYS B 1 47 ? 29.177 49.618 11.166 1.00 55.59 47 LYS B O 1
ATOM 857 N N . GLY B 1 48 ? 29.618 47.675 10.120 1.00 52.28 48 GLY B N 1
ATOM 858 C CA . GLY B 1 48 ? 28.711 46.882 10.934 1.00 50.44 48 GLY B CA 1
ATOM 859 C C . GLY B 1 48 ? 28.675 45.397 10.554 1.00 51.13 48 GLY B C 1
ATOM 860 O O . GLY B 1 48 ? 29.471 44.931 9.730 1.00 50.34 48 GLY B O 1
ATOM 861 N N . LEU B 1 49 ? 27.741 44.652 11.141 1.00 48.34 49 LEU B N 1
ATOM 862 C CA . LEU B 1 49 ? 27.612 43.240 10.855 1.00 47.34 49 LEU B CA 1
ATOM 863 C C . LEU B 1 49 ? 26.509 42.963 9.841 1.00 48.35 49 LEU B C 1
ATOM 864 O O . LEU B 1 49 ? 25.607 43.772 9.665 1.00 49.78 49 LEU B O 1
ATOM 869 N N . PHE B 1 50 ? 26.589 41.823 9.165 1.00 45.15 50 PHE B N 1
ATOM 870 C CA . PHE B 1 50 ? 25.571 41.456 8.201 1.00 41.89 50 PHE B CA 1
ATOM 871 C C . PHE B 1 50 ? 25.697 40.022 7.747 1.00 44.24 50 PHE B C 1
ATOM 872 O O . PHE B 1 50 ? 26.736 39.398 7.866 1.00 47.77 50 PHE B O 1
ATOM 880 N N . PRO B 1 51 ? 24.613 39.478 7.219 1.00 45.68 51 PRO B N 1
ATOM 881 C CA . PRO B 1 51 ? 24.562 38.106 6.716 1.00 45.01 51 PRO B CA 1
ATOM 882 C C . PRO B 1 51 ? 25.420 38.080 5.480 1.00 44.43 51 PRO B C 1
ATOM 883 O O . PRO B 1 51 ? 25.287 38.947 4.617 1.00 44.51 51 PRO B O 1
ATOM 887 N N . PHE B 1 52 ? 26.290 37.095 5.373 1.00 46.43 52 PHE B N 1
ATOM 888 C CA . PHE B 1 52 ? 27.154 37.033 4.202 1.00 47.71 52 PHE B CA 1
ATOM 889 C C . PHE B 1 52 ? 26.370 36.683 2.943 1.00 45.53 52 PHE B C 1
ATOM 890 O O . PHE B 1 52 ? 26.839 36.935 1.840 1.00 50.52 52 PHE B O 1
ATOM 898 N N . THR B 1 53 ? 25.174 36.129 3.108 1.00 41.97 53 THR B N 1
ATOM 899 C CA . THR B 1 53 ? 24.340 35.772 1.972 1.00 43.85 53 THR B CA 1
ATOM 900 C C . THR B 1 53 ? 23.909 36.988 1.182 1.00 46.86 53 THR B C 1
ATOM 901 O O . THR B 1 53 ? 23.542 36.884 0.018 1.00 48.23 53 THR B O 1
ATOM 905 N N . HIS B 1 54 ? 23.972 38.156 1.800 1.00 48.99 54 HIS B N 1
ATOM 906 C CA . HIS B 1 54 ? 23.551 39.374 1.118 1.00 51.35 54 HIS B CA 1
ATOM 907 C C . HIS B 1 54 ? 24.589 40.007 0.219 1.00 52.15 54 HIS B C 1
ATOM 908 O O . HIS B 1 54 ? 24.364 41.083 -0.334 1.00 51.96 54 HIS B O 1
ATOM 915 N N . VAL B 1 55 ? 25.717 39.329 0.054 1.00 53.17 55 VAL B N 1
ATOM 916 C CA . VAL B 1 55 ? 26.792 39.846 -0.782 1.00 51.70 55 VAL B CA 1
ATOM 917 C C . VAL B 1 55 ? 27.566 38.776 -1.501 1.00 51.92 55 VAL B C 1
ATOM 918 O O . VAL B 1 55 ? 27.511 37.592 -1.153 1.00 50.11 55 VAL B O 1
ATOM 922 N N . LYS B 1 56 ? 28.285 39.210 -2.528 1.00 55.42 56 LYS B N 1
ATOM 923 C CA . LYS B 1 56 ? 29.205 38.309 -3.160 1.00 57.62 56 LYS B CA 1
ATOM 924 C C . LYS B 1 56 ? 30.512 38.957 -3.472 1.00 58.52 56 LYS B C 1
ATOM 925 O O . LYS B 1 56 ? 30.582 40.098 -3.943 1.00 58.54 56 LYS B O 1
ATOM 931 N N . ILE B 1 57 ? 31.553 38.214 -3.117 1.00 57.56 57 ILE B N 1
ATOM 932 C CA . ILE B 1 57 ? 32.919 38.630 -3.321 1.00 58.77 57 ILE B CA 1
ATOM 933 C C . ILE B 1 57 ? 33.060 38.884 -4.796 1.00 57.22 57 ILE B C 1
ATOM 934 O O . ILE B 1 57 ? 32.355 38.282 -5.602 1.00 51.11 57 ILE B O 1
ATOM 939 N N . PHE B 1 58 ? 33.956 39.797 -5.136 1.00 60.01 58 PHE B N 1
ATOM 940 C CA . PHE B 1 58 ? 34.245 40.092 -6.519 1.00 68.48 58 PHE B CA 1
ATOM 941 C C . PHE B 1 58 ? 35.670 40.598 -6.508 1.00 72.90 58 PHE B C 1
ATOM 942 O O . PHE B 1 58 ? 36.140 41.082 -5.474 1.00 70.37 58 PHE B O 1
ATOM 950 N N . ASP B 1 59 ? 36.346 40.460 -7.649 1.00 80.08 59 ASP B N 1
ATOM 951 C CA . ASP B 1 59 ? 37.731 40.897 -7.820 1.00 86.48 59 ASP B CA 1
ATOM 952 C C . ASP B 1 59 ? 37.774 42.414 -8.033 1.00 89.54 59 ASP B C 1
ATOM 953 O O . ASP B 1 59 ? 37.278 42.910 -9.041 1.00 89.12 59 ASP B O 1
ATOM 958 N N . PRO B 1 60 ? 38.379 43.163 -7.089 1.00 92.85 60 PRO B N 1
ATOM 959 C CA . PRO B 1 60 ? 38.526 44.625 -7.090 1.00 96.90 60 PRO B CA 1
ATOM 960 C C . PRO B 1 60 ? 38.713 45.337 -8.437 1.00 102.16 60 PRO B C 1
ATOM 961 O O . P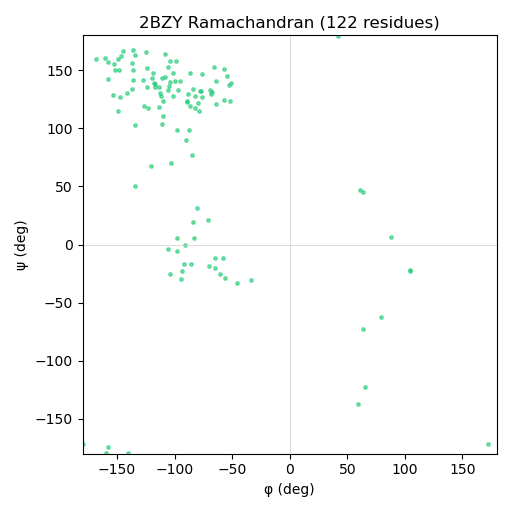RO B 1 60 ? 38.308 46.495 -8.582 1.00 104.67 60 PRO B O 1
ATOM 965 N N . GLN B 1 61 ? 39.336 44.675 -9.410 1.00 105.76 61 GLN B N 1
ATOM 966 C CA . GLN B 1 61 ? 39.508 45.266 -10.745 1.00 108.02 61 GLN B CA 1
ATOM 967 C C . GLN B 1 61 ? 39.135 44.208 -11.793 1.00 109.10 61 GLN B C 1
ATOM 968 O O . GLN B 1 61 ? 39.887 43.943 -12.738 1.00 109.42 61 GLN B O 1
ATOM 974 N N . ASN B 1 62 ? 37.952 43.621 -11.588 1.00 109.00 62 ASN B N 1
ATOM 975 C CA . ASN B 1 62 ? 37.365 42.574 -12.426 1.00 108.65 62 ASN B CA 1
ATOM 976 C C . ASN B 1 62 ? 38.351 41.499 -12.889 1.00 108.33 62 ASN B C 1
ATOM 977 O O . ASN B 1 62 ? 39.544 41.590 -12.522 1.00 107.58 62 ASN B O 1
ATOM 982 N N . PRO B 1 63 ? 37.906 40.565 -13.597 1.00 107.91 63 PRO B N 1
#

Radius of gyration: 21.18 Å; Cα contacts (8 Å, |Δi|>4): 268; chains: 2; bounding box: 53×22×54 Å

Sequence (124 aa):
PVFAKAIQKRVPCAYDKTALALEVGDIVKVTRMNINGQWEGEVNGRKGLFPFTHVKIFDPQNPVFAKAIQKRVPCAYDKTALALEVGDIVKVTRMNINGQWEGEVNGRKGLFPFTHVKIFDPQN

CATH classification: 2.30.30.40

GO terms:
  GO:0008284 positive regulation of cell population proliferation (P, IMP)
  GO:0010629 negative regulation of gene expression (P, IMP)
  GO:1903977 positive regulation of glial cell migration (P, IMP)
  GO:0060392 negative regulation of SMAD protein signal transduction (P, IMP)
  GO:0071560 cellular response to transforming growth factor beta stimulus (P, IMP)
  GO:0070374 positive regulation of ERK1 and ERK2 cascade (P, IMP)
  GO:0061629 RNA polymerase II-specific DNA-binding transcription factor binding (F, IDA)
  GO:1900026 positive regulation of substrate adhesion-dependent cell spreading (P, IMP)
  GO:0005515 protein binding (F, IPI)
  GO:0035556 intracellular signal transduction (P, TAS)
  GO:0007254 JNK cascade (P, TAS)
  GO:0007265 Ras protein signal transduction (P, TAS)
  GO:0005829 cytosol (C, TAS)
  GO:0042802 identical protein binding (F, IPI)
  GO:0045296 cadherin binding (F, HDA)
  GO:0005654 nucleoplasm (C, IDA)
  GO:0001784 phosphotyrosine residue binding (F, IPI)
  GO:0003723 RNA binding (F, HDA)

Nearest PDB structures (foldseek):
  4glm-assembly4_D  TM=8.802E-01  e=4.991E-03  Homo sapiens
  2cdt-assembly1_A  TM=8.453E-01  e=7.755E-03  Gallus gallus
  1oeb-assembly2_B  TM=8.911E-01  e=2.732E-02  Mus musculus
  6b27-assembly6_F  TM=7.918E-01  e=2.409E-02  Homo sapiens
  2vvk-assembly1_A  TM=8.489E-01  e=7.025E-02  Homo sapiens

Secondary structure (P-SEA, 3-state):
cccccccbbbbcccccccbbbbcccccccccccccccbbbbccccccbbbbccccccccccc/cccccccbbbbcccccccbbbbcccccccccccccccbbbbcccccccccccccbbbbcccc